Protein AF-A0A485CJL1-F1 (afdb_monomer_lite)

InterPro domains:
  IPR003706 CstA, N-terminal domain [PF02554] (19-84)
  IPR051605 Peptide Transporter Carbon Starvation [PTHR30252] (19-84)

pLDDT: mean 74.18, std 15.53, range [42.84, 94.88]

Organism: Kluyvera cryocrescens (NCBI:txid580)

Structure (mmCIF, N/CA/C/O backbone):
data_AF-A0A485CJL1-F1
#
_entry.id   AF-A0A485CJL1-F1
#
loop_
_atom_site.group_PDB
_atom_site.id
_atom_site.type_symbol
_atom_site.label_atom_id
_atom_site.label_alt_id
_atom_site.label_comp_id
_atom_site.label_asym_id
_atom_site.label_entity_id
_atom_site.label_seq_id
_atom_site.pdbx_PDB_ins_code
_atom_site.Cartn_x
_atom_site.Cartn_y
_atom_site.Cartn_z
_atom_site.occupancy
_atom_site.B_iso_or_equiv
_atom_site.auth_seq_id
_atom_site.auth_comp_id
_atom_site.auth_asym_id
_atom_site.auth_atom_id
_atom_site.pdbx_PDB_model_num
ATOM 1 N N . MET A 1 1 ? 17.786 -14.274 -48.257 1.00 53.59 1 MET A N 1
ATOM 2 C CA . MET A 1 1 ? 18.322 -14.705 -46.940 1.00 53.59 1 MET A CA 1
ATOM 3 C C . MET A 1 1 ? 18.618 -13.545 -45.970 1.00 53.59 1 MET A C 1
ATOM 5 O O . MET A 1 1 ? 18.553 -13.765 -44.768 1.00 53.59 1 MET A O 1
ATOM 9 N N . VAL A 1 2 ? 18.891 -12.316 -46.443 1.00 57.66 2 VAL A N 1
ATOM 10 C CA . VAL A 1 2 ? 19.209 -11.147 -45.584 1.00 57.66 2 VAL A CA 1
ATOM 11 C C . VAL A 1 2 ? 17.966 -10.502 -44.936 1.00 57.66 2 VAL A C 1
ATOM 13 O O . VAL A 1 2 ? 17.993 -10.182 -43.752 1.00 57.66 2 VAL A O 1
ATOM 16 N N . ILE A 1 3 ? 16.838 -10.403 -45.654 1.00 60.56 3 ILE A N 1
ATOM 17 C CA . ILE A 1 3 ? 15.602 -9.755 -45.154 1.00 60.56 3 ILE A CA 1
ATOM 18 C C . ILE A 1 3 ? 14.967 -10.533 -43.980 1.00 60.56 3 ILE A C 1
ATOM 20 O O . ILE A 1 3 ? 14.484 -9.940 -43.018 1.00 60.56 3 ILE A O 1
ATOM 24 N N . SER A 1 4 ? 15.047 -11.868 -43.988 1.00 56.88 4 SER A N 1
ATOM 25 C CA . SER A 1 4 ? 14.502 -12.717 -42.916 1.00 56.88 4 SER A CA 1
ATOM 26 C C . SER A 1 4 ? 15.244 -12.576 -41.577 1.00 56.88 4 SER A C 1
ATOM 28 O O . SER A 1 4 ? 14.647 -12.824 -40.531 1.00 56.88 4 SER A O 1
ATOM 30 N N . ARG A 1 5 ? 16.520 -12.147 -41.573 1.00 56.56 5 ARG A N 1
ATOM 31 C CA . ARG A 1 5 ? 17.298 -11.943 -40.334 1.00 56.56 5 ARG A CA 1
ATOM 32 C C . ARG A 1 5 ? 16.956 -10.626 -39.617 1.00 56.56 5 ARG A C 1
ATOM 34 O O . ARG A 1 5 ? 17.039 -10.587 -38.393 1.00 56.56 5 ARG A O 1
ATOM 41 N N . LEU A 1 6 ? 16.482 -9.595 -40.329 1.00 54.50 6 LEU A N 1
ATOM 42 C CA . LEU A 1 6 ? 16.051 -8.322 -39.720 1.00 54.50 6 LEU A CA 1
ATOM 43 C C . LEU A 1 6 ? 14.741 -8.450 -38.919 1.00 54.50 6 LEU A C 1
ATOM 45 O O . LEU A 1 6 ? 14.601 -7.862 -37.848 1.00 54.50 6 LEU A O 1
ATOM 49 N N . ILE A 1 7 ? 13.791 -9.261 -39.395 1.00 57.66 7 ILE A N 1
ATOM 50 C CA . ILE A 1 7 ? 12.501 -9.481 -38.711 1.00 57.66 7 ILE A CA 1
ATOM 51 C C . ILE A 1 7 ? 12.675 -10.337 -37.440 1.00 57.66 7 ILE A C 1
ATOM 53 O O . ILE A 1 7 ? 11.919 -10.177 -36.478 1.00 57.66 7 ILE A O 1
ATOM 57 N N . ALA A 1 8 ? 13.686 -11.213 -37.406 1.00 53.06 8 ALA A N 1
ATOM 58 C CA . ALA A 1 8 ? 13.983 -12.062 -36.253 1.00 53.06 8 ALA A CA 1
ATOM 59 C C . ALA A 1 8 ? 14.595 -11.271 -35.078 1.00 53.06 8 ALA A C 1
ATOM 61 O O . ALA A 1 8 ? 14.197 -11.477 -33.931 1.00 53.06 8 ALA A O 1
ATOM 62 N N . VAL A 1 9 ? 15.475 -10.299 -35.357 1.00 56.19 9 VAL A N 1
ATOM 63 C CA . VAL A 1 9 ? 16.089 -9.426 -34.332 1.00 56.19 9 VAL A CA 1
ATOM 64 C C . VAL A 1 9 ? 15.044 -8.550 -33.626 1.00 56.19 9 VAL A C 1
ATOM 66 O O . VAL A 1 9 ? 15.078 -8.423 -32.405 1.00 56.19 9 VAL A O 1
ATOM 69 N N . ASN A 1 10 ? 14.038 -8.043 -34.350 1.00 55.03 10 ASN A N 1
ATOM 70 C CA . ASN A 1 10 ? 12.972 -7.213 -33.769 1.00 55.03 10 ASN A CA 1
ATOM 71 C C . ASN A 1 10 ? 11.859 -8.020 -33.059 1.00 55.03 10 ASN A C 1
ATOM 73 O O . ASN A 1 10 ? 10.863 -7.467 -32.584 1.00 55.03 10 ASN A O 1
ATOM 77 N N . ARG A 1 11 ? 11.951 -9.357 -33.029 1.00 56.94 11 ARG A N 1
ATOM 78 C CA . ARG A 1 11 ? 11.035 -10.218 -32.258 1.00 56.94 11 ARG A CA 1
ATOM 79 C C . ARG A 1 11 ? 11.602 -10.548 -30.873 1.00 56.94 11 ARG A C 1
ATOM 81 O O . ARG A 1 11 ? 10.822 -10.715 -29.943 1.00 56.94 11 ARG A O 1
ATOM 88 N N . SER A 1 12 ? 12.930 -10.546 -30.722 1.00 52.41 12 SER A N 1
ATOM 89 C CA . SER A 1 12 ? 13.623 -10.895 -29.473 1.00 52.41 12 SER A CA 1
ATOM 90 C C . SER A 1 12 ? 13.699 -9.753 -28.446 1.00 52.41 12 SER A C 1
ATOM 92 O O . SER A 1 12 ? 13.854 -10.016 -27.258 1.00 52.41 12 SER A O 1
ATOM 94 N N . THR A 1 13 ? 13.565 -8.492 -28.864 1.00 59.34 13 THR A N 1
ATOM 95 C CA . THR A 1 13 ? 13.654 -7.307 -27.982 1.00 59.34 13 THR A CA 1
ATOM 96 C C . THR A 1 13 ? 12.340 -6.935 -27.283 1.00 59.34 13 THR A C 1
ATOM 98 O O . THR A 1 13 ? 12.327 -6.038 -26.444 1.00 59.34 13 THR A O 1
ATOM 101 N N . ARG A 1 14 ? 11.227 -7.623 -27.576 1.00 56.84 14 ARG A N 1
ATOM 102 C CA . ARG A 1 14 ? 9.889 -7.255 -27.064 1.00 56.84 14 ARG A CA 1
ATOM 103 C C . ARG A 1 14 ? 9.644 -7.655 -25.612 1.00 56.84 14 ARG A C 1
ATOM 105 O O . ARG A 1 14 ? 8.876 -6.992 -24.931 1.00 56.84 14 ARG A O 1
ATOM 112 N N . CYS A 1 15 ? 10.293 -8.710 -25.124 1.00 61.53 15 CYS A N 1
ATOM 113 C CA . CYS A 1 15 ? 10.094 -9.171 -23.747 1.00 61.53 15 CYS A CA 1
ATOM 114 C C . CYS A 1 15 ? 10.809 -8.264 -22.731 1.00 61.53 15 CYS A C 1
ATOM 116 O O . CYS A 1 15 ? 10.326 -8.078 -21.616 1.00 61.53 15 CYS A O 1
ATOM 118 N N . GLY A 1 16 ? 1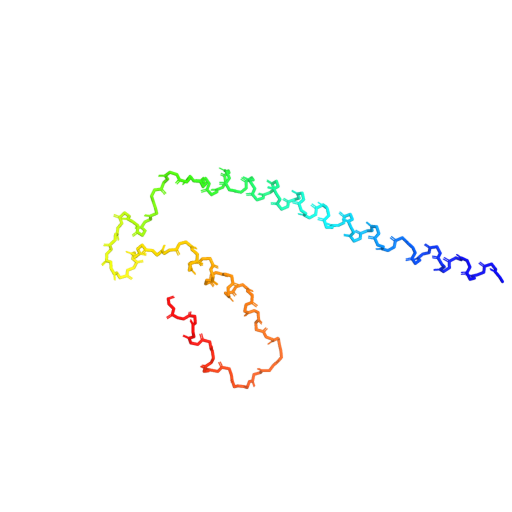1.943 -7.668 -23.124 1.00 72.00 16 GLY A N 1
ATOM 119 C CA . GLY A 1 16 ? 12.756 -6.827 -22.242 1.00 72.00 16 GLY A CA 1
ATOM 120 C C . GLY A 1 16 ? 12.061 -5.529 -21.827 1.00 72.00 16 GLY A C 1
ATOM 121 O O . GLY A 1 16 ? 12.170 -5.124 -20.673 1.00 72.00 16 GLY A O 1
ATOM 122 N N . SER A 1 17 ? 11.292 -4.907 -22.727 1.00 74.19 17 SER A N 1
ATOM 123 C CA . SER A 1 17 ? 10.554 -3.675 -22.421 1.00 74.19 17 SER A CA 1
ATOM 124 C C . SER A 1 17 ? 9.391 -3.911 -21.457 1.00 74.19 17 SER A C 1
ATOM 126 O O . SER A 1 17 ? 9.168 -3.091 -20.570 1.00 74.19 17 SER A O 1
ATOM 128 N N . SER A 1 18 ? 8.687 -5.042 -21.564 1.00 82.31 18 SER A N 1
ATOM 129 C CA . SER A 1 18 ? 7.621 -5.404 -20.620 1.00 82.31 18 SER A CA 1
ATOM 130 C C . SER A 1 18 ? 8.167 -5.658 -19.217 1.00 82.31 18 SER A C 1
ATOM 132 O O . SER A 1 18 ? 7.604 -5.159 -18.245 1.00 82.31 18 SER A O 1
ATOM 134 N N . VAL A 1 19 ? 9.288 -6.377 -19.102 1.00 88.25 19 VAL A N 1
ATOM 135 C CA . VAL A 1 19 ? 9.941 -6.615 -17.805 1.00 88.25 19 VAL A CA 1
ATOM 136 C C . VAL A 1 19 ? 10.437 -5.299 -17.208 1.00 88.25 19 VAL A C 1
ATOM 138 O O . VAL A 1 19 ? 10.163 -5.021 -16.045 1.00 88.25 19 VAL A O 1
ATOM 141 N N . ALA A 1 20 ? 11.081 -4.443 -18.007 1.00 88.25 20 ALA A N 1
ATOM 142 C CA . ALA A 1 20 ? 11.510 -3.121 -17.555 1.00 88.25 20 ALA A CA 1
ATOM 143 C C . ALA A 1 20 ? 10.329 -2.255 -17.080 1.00 88.25 20 ALA A C 1
ATOM 145 O O . ALA A 1 20 ? 10.420 -1.629 -16.025 1.00 88.25 20 ALA A O 1
ATOM 146 N N . ALA A 1 21 ? 9.204 -2.260 -17.801 1.00 90.25 21 ALA A N 1
ATOM 147 C CA . ALA A 1 21 ? 8.007 -1.516 -17.417 1.00 90.25 21 ALA A CA 1
ATOM 148 C C . ALA A 1 21 ? 7.412 -2.014 -16.090 1.00 90.25 21 ALA A C 1
ATOM 150 O O . ALA A 1 21 ? 7.081 -1.200 -15.229 1.00 90.25 21 ALA A O 1
ATOM 151 N N . VAL A 1 22 ? 7.327 -3.334 -15.889 1.00 93.88 22 VAL A N 1
ATOM 152 C CA . VAL A 1 22 ? 6.858 -3.914 -14.619 1.00 93.88 22 VAL A CA 1
ATOM 153 C C . VAL A 1 22 ? 7.807 -3.551 -13.479 1.00 93.88 22 VAL A C 1
ATOM 155 O O . VAL A 1 22 ? 7.348 -3.127 -12.421 1.00 93.88 22 VAL A O 1
ATOM 158 N N . CYS A 1 23 ? 9.121 -3.636 -13.693 1.00 93.12 23 CYS A N 1
ATOM 159 C CA . CYS A 1 23 ? 10.110 -3.245 -12.691 1.00 93.12 23 CYS A CA 1
ATOM 160 C C . CYS A 1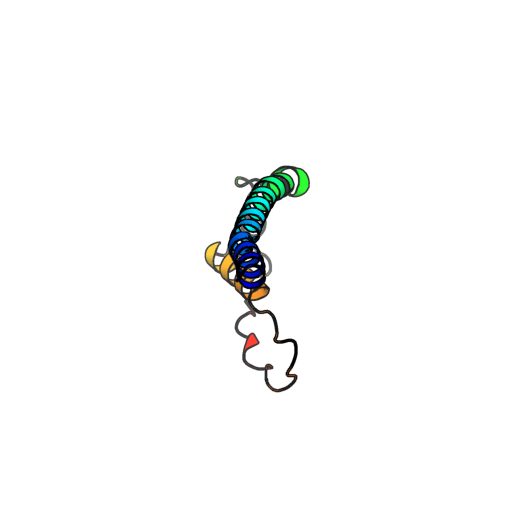 23 ? 9.959 -1.773 -12.283 1.00 93.12 23 CYS A C 1
ATOM 162 O O . CYS A 1 23 ? 9.886 -1.471 -11.091 1.00 93.12 23 CYS A O 1
ATOM 164 N N . VAL A 1 24 ? 9.853 -0.859 -13.252 1.00 93.69 24 VAL A N 1
ATOM 165 C CA . VAL A 1 24 ? 9.659 0.574 -12.979 1.00 93.69 24 VAL A CA 1
ATOM 166 C C . VAL A 1 24 ? 8.324 0.823 -12.275 1.00 93.69 24 VAL A C 1
ATOM 168 O O . VAL A 1 24 ? 8.283 1.589 -11.314 1.00 93.69 24 VAL A O 1
ATOM 171 N N . TYR A 1 25 ? 7.249 0.145 -12.686 1.00 93.06 25 TYR A N 1
ATOM 172 C CA . TYR A 1 25 ? 5.942 0.262 -12.041 1.00 93.06 25 TYR A CA 1
ATOM 173 C C . TYR A 1 25 ? 5.975 -0.198 -10.579 1.00 93.06 25 TYR A C 1
ATOM 175 O O . TYR A 1 25 ? 5.461 0.500 -9.710 1.00 93.06 25 TYR A O 1
ATOM 183 N N . LEU A 1 26 ? 6.622 -1.327 -10.279 1.00 94.38 26 LEU A N 1
ATOM 184 C CA . LEU A 1 26 ? 6.753 -1.839 -8.911 1.00 94.38 26 LEU A CA 1
ATOM 185 C C . LEU A 1 26 ? 7.556 -0.888 -8.017 1.00 94.38 26 LEU A C 1
ATOM 187 O O . LEU A 1 26 ? 7.164 -0.627 -6.877 1.00 94.38 26 LEU A O 1
ATOM 191 N N . ILE A 1 27 ? 8.653 -0.342 -8.546 1.00 94.88 27 ILE A N 1
ATOM 192 C CA . ILE A 1 27 ? 9.472 0.665 -7.863 1.00 94.88 27 ILE A CA 1
ATOM 193 C C . ILE A 1 27 ? 8.622 1.907 -7.576 1.00 94.88 27 ILE A C 1
ATOM 195 O O . ILE A 1 27 ? 8.507 2.322 -6.421 1.00 94.88 27 ILE A O 1
ATOM 199 N N . ALA A 1 28 ? 7.966 2.462 -8.597 1.00 93.81 28 ALA A N 1
ATOM 200 C CA . ALA A 1 28 ? 7.117 3.639 -8.451 1.00 93.81 28 ALA A CA 1
ATOM 201 C C . ALA A 1 28 ? 5.991 3.395 -7.436 1.00 93.81 28 ALA A C 1
ATOM 203 O O . ALA A 1 28 ? 5.824 4.188 -6.513 1.00 93.81 28 ALA A O 1
ATOM 204 N N . TYR A 1 29 ? 5.287 2.265 -7.534 1.00 93.00 29 TYR A N 1
ATOM 205 C CA . TYR A 1 29 ? 4.223 1.877 -6.607 1.00 93.00 29 TYR A CA 1
ATOM 206 C C . TYR A 1 29 ? 4.719 1.825 -5.156 1.00 93.00 29 TYR A C 1
ATOM 208 O O . TYR A 1 29 ? 4.062 2.344 -4.251 1.00 93.00 29 TYR A O 1
ATOM 216 N N . ARG A 1 30 ? 5.911 1.261 -4.918 1.00 92.75 30 ARG A N 1
ATOM 217 C CA . ARG A 1 30 ? 6.487 1.159 -3.573 1.00 92.75 30 ARG A CA 1
ATOM 218 C C . ARG A 1 30 ? 6.865 2.522 -2.999 1.00 92.75 30 ARG A C 1
ATOM 220 O O . ARG A 1 30 ? 6.472 2.825 -1.873 1.00 92.75 30 ARG A O 1
ATOM 227 N N . PHE A 1 31 ? 7.631 3.324 -3.735 1.00 94.00 31 PHE A N 1
ATOM 228 C CA . PHE A 1 31 ? 8.140 4.600 -3.224 1.00 94.00 31 PHE A CA 1
ATOM 229 C C . PHE A 1 31 ? 7.047 5.665 -3.149 1.00 94.00 31 PHE A C 1
ATOM 231 O O . PHE A 1 31 ? 6.923 6.344 -2.130 1.00 94.00 31 PHE A O 1
ATOM 238 N N . TYR A 1 32 ? 6.208 5.762 -4.179 1.00 92.31 32 TYR A N 1
ATOM 239 C CA . TYR A 1 32 ? 5.110 6.721 -4.213 1.00 92.31 32 TYR A CA 1
ATOM 240 C C . TYR A 1 32 ? 4.012 6.363 -3.204 1.00 92.31 32 TYR A C 1
ATOM 242 O O . TYR A 1 32 ? 3.540 7.233 -2.474 1.00 92.31 32 TYR A O 1
ATOM 250 N N . GLY A 1 33 ? 3.677 5.074 -3.067 1.00 89.62 33 GLY A N 1
ATOM 251 C CA . GLY A 1 33 ? 2.732 4.610 -2.051 1.00 89.62 33 GLY A CA 1
ATOM 252 C C . GLY A 1 33 ? 3.204 4.920 -0.627 1.00 89.62 33 GLY A C 1
ATOM 253 O O . GLY A 1 33 ? 2.431 5.418 0.189 1.00 89.62 33 GLY A O 1
ATOM 254 N N . LEU A 1 34 ? 4.493 4.706 -0.334 1.00 89.12 34 LEU A N 1
ATOM 255 C CA . LEU A 1 34 ? 5.078 5.074 0.960 1.00 89.12 34 LEU A CA 1
ATOM 256 C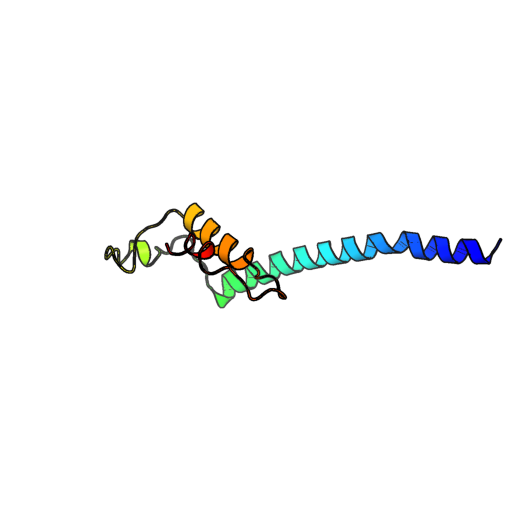 C . LEU A 1 34 ? 5.111 6.589 1.184 1.00 89.12 34 LEU A C 1
ATOM 258 O O . LEU A 1 34 ? 4.885 7.035 2.309 1.00 89.12 34 LEU A O 1
ATOM 262 N N . TYR A 1 35 ? 5.380 7.374 0.139 1.00 91.56 35 TYR A N 1
ATOM 263 C CA . TYR A 1 35 ? 5.357 8.831 0.221 1.00 91.56 35 TYR A CA 1
ATOM 264 C C . TYR A 1 35 ? 3.961 9.343 0.588 1.00 91.56 35 TYR A C 1
ATOM 266 O O . TYR A 1 35 ? 3.843 10.131 1.525 1.00 91.56 35 TYR A O 1
ATOM 274 N N . ILE A 1 36 ? 2.912 8.854 -0.080 1.00 89.44 36 ILE A N 1
ATOM 275 C CA . ILE A 1 36 ? 1.525 9.231 0.227 1.00 89.44 36 ILE A CA 1
ATOM 276 C C . ILE A 1 36 ? 1.143 8.777 1.638 1.00 89.44 36 ILE A C 1
ATOM 278 O O . ILE A 1 36 ? 0.602 9.572 2.407 1.00 89.44 36 ILE A O 1
ATOM 282 N N . ALA A 1 37 ? 1.455 7.530 2.002 1.00 88.69 37 ALA A N 1
ATOM 283 C CA . ALA A 1 37 ? 1.113 6.986 3.314 1.00 88.69 37 ALA A CA 1
ATOM 284 C C . ALA A 1 37 ? 1.736 7.791 4.465 1.00 88.69 37 ALA A C 1
ATOM 286 O O . ALA A 1 37 ? 1.082 8.000 5.484 1.00 88.69 37 ALA A O 1
ATOM 287 N N . LYS A 1 38 ? 2.980 8.260 4.304 1.00 86.94 38 LYS A N 1
ATOM 288 C CA . LYS A 1 38 ? 3.697 9.006 5.348 1.00 86.94 38 LYS A CA 1
ATOM 289 C C . LYS A 1 38 ? 3.409 10.504 5.338 1.00 86.94 38 LYS A C 1
ATOM 291 O O . LYS A 1 38 ? 3.202 11.072 6.400 1.00 86.94 38 LYS A O 1
ATOM 296 N N . ASN A 1 39 ? 3.413 11.141 4.167 1.00 87.38 39 ASN A N 1
ATOM 297 C CA . ASN A 1 39 ? 3.377 12.604 4.077 1.00 87.38 39 ASN A CA 1
ATOM 298 C C . ASN A 1 39 ? 1.961 13.166 3.939 1.00 87.38 39 ASN A C 1
ATOM 300 O O . ASN A 1 39 ? 1.690 14.236 4.470 1.00 87.38 39 ASN A O 1
ATOM 304 N N . VAL A 1 40 ? 1.065 12.459 3.240 1.00 88.69 40 VAL A N 1
ATOM 305 C CA . VAL A 1 40 ? -0.297 12.949 2.965 1.00 88.69 40 VAL A CA 1
ATOM 306 C C . VAL A 1 40 ? -1.293 12.360 3.954 1.00 88.69 40 VAL A C 1
ATOM 308 O O . VAL A 1 40 ? -1.993 13.092 4.642 1.00 88.69 40 VAL A O 1
ATOM 311 N N . LEU A 1 41 ? -1.350 11.029 4.037 1.00 84.12 41 LEU A N 1
ATOM 312 C CA . LEU A 1 41 ? -2.329 10.326 4.870 1.00 84.12 41 LEU A CA 1
ATOM 313 C C . LEU A 1 41 ? -1.887 10.186 6.330 1.00 84.12 41 LEU A C 1
ATOM 315 O 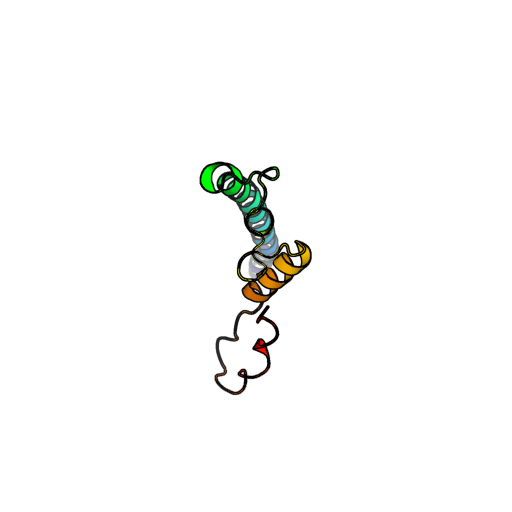O . LEU A 1 41 ? -2.737 9.941 7.181 1.00 84.12 41 LEU A O 1
ATOM 319 N N . GLN A 1 42 ? -0.582 10.317 6.605 1.00 85.94 42 GLN A N 1
ATOM 320 C CA . GLN A 1 42 ? 0.020 10.153 7.936 1.00 85.94 42 GLN A CA 1
ATOM 321 C C . GLN A 1 42 ? -0.521 8.905 8.654 1.00 85.94 42 GLN A C 1
ATOM 323 O O . GLN A 1 42 ? -1.054 8.971 9.762 1.00 85.94 42 GLN A O 1
ATOM 328 N N . VAL A 1 43 ? -0.445 7.758 7.972 1.00 81.75 43 VAL A N 1
ATOM 329 C CA . VAL A 1 43 ? -1.028 6.500 8.449 1.00 81.75 43 VAL A CA 1
ATOM 330 C C . VAL A 1 43 ? -0.275 6.031 9.692 1.00 81.75 43 VAL A C 1
ATOM 332 O O . VAL A 1 43 ? 0.850 5.540 9.602 1.00 81.75 43 VAL A O 1
ATOM 335 N N . ASP A 1 44 ? -0.917 6.173 10.847 1.00 83.56 44 ASP A N 1
ATOM 336 C CA . ASP A 1 44 ? -0.410 5.737 12.143 1.00 83.56 44 ASP A CA 1
ATOM 337 C C . ASP A 1 44 ? -1.116 4.439 12.577 1.00 83.56 44 ASP A C 1
ATOM 339 O O . ASP A 1 44 ? -2.323 4.460 12.835 1.00 83.56 44 ASP A O 1
ATOM 343 N N . PRO A 1 45 ? -0.400 3.300 12.672 1.00 78.81 45 PRO A N 1
ATOM 344 C CA . PRO A 1 45 ? -0.989 2.031 13.094 1.00 78.81 45 PRO A CA 1
ATOM 345 C C . PRO A 1 45 ? -1.386 2.005 14.578 1.00 78.81 45 PRO A C 1
ATOM 347 O O . PRO A 1 45 ? -2.115 1.100 14.984 1.00 78.81 45 PRO A O 1
ATOM 350 N N . THR A 1 46 ? -0.917 2.959 15.388 1.00 83.00 46 THR A N 1
ATOM 351 C CA . THR A 1 46 ? -1.272 3.079 16.812 1.00 83.00 46 THR A CA 1
ATOM 352 C C . THR A 1 46 ? -2.553 3.885 17.029 1.00 83.00 46 THR A C 1
ATOM 354 O O . THR A 1 46 ? -3.176 3.798 18.091 1.00 83.00 46 THR A O 1
ATOM 357 N N . ARG A 1 47 ? -3.003 4.628 16.011 1.00 82.06 47 ARG A N 1
ATOM 358 C CA . ARG A 1 47 ? -4.229 5.416 16.080 1.00 82.06 47 ARG A CA 1
ATOM 359 C C . ARG A 1 47 ? -5.448 4.501 16.006 1.00 82.06 47 ARG A C 1
ATOM 361 O O . ARG A 1 47 ? -5.696 3.843 14.997 1.00 82.06 47 ARG A O 1
ATOM 368 N N . MET A 1 48 ? -6.254 4.507 17.068 1.00 80.62 48 MET A N 1
ATOM 369 C CA . MET A 1 48 ? -7.533 3.796 17.075 1.00 80.62 48 MET A CA 1
ATOM 370 C C . MET A 1 48 ? -8.458 4.332 15.979 1.00 80.62 48 MET A C 1
ATOM 372 O O . MET A 1 48 ? -8.631 5.545 15.823 1.00 80.62 48 MET A O 1
ATOM 376 N N . THR A 1 49 ? -9.073 3.418 15.229 1.00 82.44 49 THR A N 1
ATOM 377 C CA . THR A 1 49 ? -10.057 3.766 14.204 1.00 82.44 49 THR A CA 1
ATOM 378 C C . THR A 1 49 ? -11.336 4.300 14.859 1.00 82.44 49 THR A C 1
ATOM 380 O O . THR A 1 49 ? -11.679 3.908 15.979 1.00 82.44 49 THR A O 1
ATOM 383 N N . PRO A 1 50 ? -12.081 5.190 14.182 1.00 78.56 50 PRO A N 1
ATOM 384 C CA . PRO A 1 50 ? -13.319 5.738 14.731 1.00 78.56 50 PRO A CA 1
ATOM 385 C C . PRO A 1 50 ? -14.373 4.654 15.007 1.00 78.56 50 PRO A C 1
ATOM 387 O O . PRO A 1 50 ? -15.121 4.798 15.963 1.00 78.56 50 PRO A O 1
ATOM 390 N N . ALA A 1 51 ? -14.335 3.532 14.274 1.00 78.88 51 ALA A N 1
ATOM 391 C CA . ALA A 1 51 ? -15.150 2.341 14.531 1.00 78.88 51 ALA A CA 1
ATOM 392 C C . ALA A 1 51 ? -14.950 1.741 15.937 1.00 78.88 51 ALA A C 1
ATOM 394 O O . ALA A 1 51 ? -15.861 1.133 16.481 1.00 78.88 51 ALA A O 1
ATOM 395 N N . VAL A 1 52 ? -13.764 1.908 16.532 1.00 79.44 52 VAL A N 1
ATOM 396 C CA . VAL A 1 52 ? -13.481 1.460 17.905 1.00 79.44 52 VAL A CA 1
ATOM 397 C C . VAL A 1 52 ? -13.767 2.574 18.914 1.00 79.44 52 VAL A C 1
ATOM 399 O O . VAL A 1 52 ? -14.274 2.306 19.999 1.00 79.44 52 VAL A O 1
ATOM 402 N N . ARG A 1 53 ? -13.455 3.831 18.572 1.00 80.94 53 ARG A N 1
ATOM 403 C CA . ARG A 1 53 ? -13.590 4.974 19.492 1.00 80.94 53 ARG A CA 1
ATOM 404 C C . ARG A 1 53 ? -15.040 5.425 19.708 1.00 80.94 53 ARG A C 1
ATOM 406 O O . ARG A 1 53 ? -15.363 5.860 20.806 1.00 80.94 53 ARG A O 1
ATOM 413 N N . HIS A 1 54 ? -15.882 5.364 18.682 1.00 78.19 54 HIS A N 1
ATOM 414 C CA . HIS A 1 54 ? -17.268 5.835 18.730 1.00 78.19 54 HIS A CA 1
ATOM 415 C C . HIS A 1 54 ? -18.224 4.692 18.381 1.00 78.19 54 HIS A C 1
ATOM 417 O O . HIS A 1 54 ? -19.069 4.867 17.522 1.00 78.19 54 HIS A O 1
ATOM 423 N N . ASN A 1 55 ? -18.040 3.519 19.002 1.00 78.50 55 ASN A N 1
ATOM 424 C CA . ASN A 1 55 ? -18.785 2.292 18.706 1.00 78.50 55 ASN A CA 1
ATOM 425 C C . ASN A 1 55 ? -20.285 2.420 19.044 1.00 78.50 55 ASN A C 1
ATOM 427 O O . ASN A 1 55 ? -20.716 2.029 20.130 1.00 78.50 55 ASN A O 1
ATOM 431 N N . ASP A 1 56 ? -21.056 3.011 18.136 1.00 79.25 56 ASP A N 1
ATOM 432 C CA . ASP A 1 56 ? -22.472 3.354 18.304 1.00 79.25 56 ASP A CA 1
ATOM 433 C C . ASP A 1 56 ? -23.432 2.244 17.847 1.00 79.25 56 ASP A C 1
ATOM 435 O O . ASP A 1 56 ? -24.637 2.335 18.080 1.00 79.25 56 ASP A O 1
ATOM 439 N N . GLY A 1 57 ? -22.913 1.174 17.235 1.00 75.06 57 GLY A N 1
ATOM 440 C CA . GLY A 1 57 ? -23.713 0.039 16.769 1.00 75.06 57 GLY A CA 1
ATOM 441 C C . GLY A 1 57 ? -24.492 0.290 15.472 1.00 75.06 57 GLY A C 1
ATOM 442 O O . GLY A 1 57 ? -25.196 -0.617 15.027 1.00 75.06 57 GLY A O 1
ATOM 443 N N . LEU A 1 58 ? -24.370 1.478 14.869 1.00 76.81 58 LEU A N 1
ATOM 444 C CA . LEU A 1 58 ? -25.062 1.883 13.639 1.00 76.81 58 LEU A CA 1
ATOM 445 C C . LEU A 1 58 ? -24.063 2.299 12.554 1.00 76.81 58 LEU A C 1
ATOM 447 O O . LEU A 1 58 ? -23.951 1.604 11.546 1.00 76.81 58 LEU A O 1
ATOM 451 N N . ASP A 1 59 ? -23.315 3.384 12.778 1.00 77.31 59 ASP A N 1
ATOM 452 C CA . ASP A 1 59 ? -22.385 3.966 11.797 1.00 77.31 59 ASP A CA 1
ATOM 453 C C . ASP A 1 59 ? -20.928 3.539 12.049 1.00 77.31 59 ASP A C 1
ATOM 455 O O . ASP A 1 59 ? -20.096 3.501 11.137 1.00 77.31 59 ASP A O 1
ATOM 459 N N . TYR A 1 60 ? -20.604 3.174 13.288 1.00 76.06 60 TYR A N 1
ATOM 460 C CA . TYR A 1 60 ? -19.262 2.824 13.730 1.00 76.06 60 TYR A CA 1
ATOM 461 C C . TYR A 1 60 ? -19.302 1.481 14.451 1.00 76.06 60 TYR A C 1
ATOM 463 O O . TYR A 1 60 ? -19.513 1.411 15.656 1.00 76.06 60 TYR A O 1
ATOM 471 N N . VAL A 1 61 ? -19.068 0.400 13.703 1.00 79.81 61 VAL A N 1
ATOM 472 C CA . VAL A 1 61 ? -19.011 -0.962 14.251 1.00 79.81 61 VAL A CA 1
ATOM 473 C C . VAL A 1 61 ? -17.636 -1.578 13.980 1.00 79.81 61 VAL A C 1
ATOM 475 O O . VAL A 1 61 ? -17.197 -1.625 12.822 1.00 79.81 61 VAL A O 1
ATOM 478 N N . PRO A 1 62 ? -16.916 -2.063 15.010 1.00 81.56 62 PRO A N 1
ATOM 479 C CA . PRO A 1 62 ? -15.611 -2.679 14.828 1.00 81.56 62 PRO A CA 1
ATOM 480 C C . PRO A 1 62 ? -15.750 -3.959 13.998 1.00 81.56 62 PRO A C 1
ATOM 482 O O . PRO A 1 62 ? -16.312 -4.958 14.438 1.00 81.56 62 PRO A O 1
ATOM 485 N N . THR A 1 63 ? -15.213 -3.916 12.780 1.00 82.31 63 THR A N 1
ATOM 486 C CA . THR A 1 63 ? -15.261 -5.013 11.807 1.00 82.31 63 THR A CA 1
ATOM 487 C C . THR A 1 63 ? -13.863 -5.585 11.583 1.00 82.31 63 THR A C 1
ATOM 489 O O . THR A 1 63 ? -12.865 -4.860 11.628 1.00 82.31 63 THR A O 1
ATOM 492 N N . ASP A 1 64 ? -13.772 -6.892 11.324 1.00 84.69 64 ASP A N 1
ATOM 493 C CA . ASP A 1 64 ? -12.496 -7.538 11.019 1.00 84.69 64 ASP A CA 1
ATOM 494 C C . ASP A 1 64 ? -11.864 -6.964 9.736 1.00 84.69 64 ASP A C 1
ATOM 496 O O . ASP A 1 64 ? -12.512 -6.782 8.699 1.00 84.69 64 ASP A O 1
ATOM 500 N N . LYS A 1 65 ? -10.553 -6.710 9.798 1.00 83.88 65 LYS A N 1
ATOM 501 C CA . LYS A 1 65 ? -9.773 -6.094 8.714 1.00 83.88 65 LYS A CA 1
ATOM 502 C C . LYS A 1 65 ? -9.829 -6.893 7.405 1.00 83.88 65 LYS A C 1
ATOM 504 O O . LYS A 1 65 ? -9.762 -6.296 6.331 1.00 83.88 65 LYS A O 1
ATOM 509 N N . LYS A 1 66 ? -9.959 -8.224 7.470 1.00 86.31 66 LYS A N 1
ATOM 510 C CA . LYS A 1 66 ? -10.023 -9.100 6.287 1.00 86.31 66 LYS A CA 1
ATOM 511 C C . LYS A 1 66 ? -11.335 -8.920 5.530 1.00 86.31 66 LYS A C 1
ATOM 513 O O . LYS A 1 66 ? -11.327 -8.902 4.302 1.00 86.31 66 LYS A O 1
ATOM 518 N N . VAL A 1 67 ? -12.441 -8.750 6.255 1.00 85.94 67 VAL A N 1
ATOM 519 C CA . VAL A 1 67 ? -13.768 -8.522 5.664 1.00 85.94 67 VAL A CA 1
ATOM 520 C C . VAL A 1 67 ? -13.796 -7.169 4.957 1.00 85.94 67 VAL A C 1
ATOM 522 O O . VAL A 1 67 ? -14.190 -7.093 3.793 1.00 85.94 67 VAL A O 1
ATOM 525 N N . LEU A 1 68 ? -13.272 -6.127 5.612 1.00 85.94 68 LEU A N 1
ATOM 526 C CA . LEU A 1 68 ? -13.159 -4.791 5.024 1.00 85.94 68 LEU A CA 1
ATOM 527 C C . LEU A 1 68 ? -12.333 -4.807 3.729 1.00 85.94 68 LEU A C 1
ATOM 529 O O . LEU A 1 68 ? -12.757 -4.245 2.718 1.00 85.94 68 LEU A O 1
ATOM 533 N N . PHE A 1 69 ? -11.179 -5.483 3.739 1.00 85.75 69 PHE A N 1
ATOM 534 C CA . PHE A 1 69 ? -10.338 -5.631 2.550 1.00 85.75 69 PHE A CA 1
ATOM 535 C C . PHE A 1 69 ? -11.058 -6.379 1.424 1.00 85.75 69 PHE A C 1
ATOM 537 O O . PHE A 1 69 ? -11.011 -5.935 0.279 1.00 85.75 69 PHE A O 1
ATOM 544 N N . GLY A 1 70 ? -11.754 -7.476 1.739 1.00 86.75 70 GLY A N 1
ATOM 545 C CA . GLY A 1 70 ? -12.529 -8.238 0.761 1.00 86.75 70 GLY A CA 1
ATOM 546 C C . GLY A 1 70 ? -13.605 -7.391 0.083 1.00 86.75 70 GLY A C 1
ATOM 547 O O . GLY A 1 70 ? -13.747 -7.450 -1.136 1.00 86.75 70 GLY A O 1
ATOM 548 N N . HIS A 1 71 ? -14.298 -6.545 0.847 1.00 85.25 71 HIS A N 1
ATOM 549 C CA . HIS A 1 71 ? -15.312 -5.642 0.308 1.00 85.25 71 HIS A CA 1
ATOM 550 C C . HIS A 1 71 ? -14.712 -4.567 -0.614 1.00 85.25 71 HIS A C 1
ATOM 552 O O . HIS A 1 71 ? -15.191 -4.365 -1.729 1.00 85.25 71 HIS A O 1
ATOM 558 N N . HIS A 1 72 ? -13.604 -3.939 -0.204 1.00 85.25 72 HIS A N 1
ATOM 559 C CA . HIS A 1 72 ? -12.892 -2.967 -1.043 1.00 85.25 72 HIS A CA 1
ATOM 560 C C . HIS A 1 72 ? -12.340 -3.610 -2.319 1.00 85.25 72 HIS A C 1
ATOM 562 O O . HIS A 1 72 ? -12.455 -3.047 -3.406 1.00 85.25 72 HIS A O 1
ATOM 568 N N . PHE A 1 73 ? -11.767 -4.809 -2.202 1.00 86.44 73 PHE A N 1
ATOM 569 C CA . PHE A 1 73 ? -11.261 -5.553 -3.347 1.00 86.44 73 PHE A CA 1
ATOM 570 C C . PHE A 1 73 ? -12.389 -5.923 -4.311 1.00 86.44 73 PHE A C 1
ATOM 572 O O . PHE A 1 73 ? -12.244 -5.707 -5.510 1.00 86.44 73 PHE A O 1
ATOM 579 N N . ALA A 1 74 ? -13.525 -6.413 -3.807 1.00 84.12 74 ALA A N 1
ATOM 580 C CA . ALA A 1 74 ? -14.691 -6.734 -4.625 1.00 84.12 74 ALA A CA 1
ATOM 581 C C . ALA A 1 74 ? -15.246 -5.497 -5.350 1.00 84.12 74 ALA A C 1
ATOM 583 O O . ALA A 1 74 ? -15.601 -5.594 -6.524 1.00 84.12 74 ALA A O 1
ATOM 584 N N . ALA A 1 75 ? -15.257 -4.331 -4.696 1.00 83.06 75 ALA A N 1
ATOM 585 C CA . ALA A 1 75 ? -15.673 -3.073 -5.313 1.00 83.06 75 ALA A CA 1
ATOM 586 C C . ALA A 1 75 ? -14.744 -2.637 -6.464 1.00 83.06 75 ALA A C 1
ATOM 588 O O . ALA A 1 75 ? -15.223 -2.161 -7.491 1.00 83.06 75 ALA A O 1
ATOM 589 N N . ILE A 1 76 ? -13.428 -2.834 -6.327 1.00 82.12 76 ILE A N 1
ATOM 590 C CA . ILE A 1 76 ? -12.437 -2.491 -7.365 1.00 82.12 76 ILE A CA 1
ATOM 591 C C . ILE A 1 76 ? -12.428 -3.533 -8.495 1.00 82.12 76 ILE A C 1
ATOM 593 O O . ILE A 1 76 ? -12.371 -3.182 -9.673 1.00 82.12 76 ILE A O 1
ATOM 597 N N . ALA A 1 77 ? -12.488 -4.820 -8.146 1.00 80.38 77 ALA A N 1
ATOM 598 C CA . ALA A 1 77 ? -12.465 -5.936 -9.090 1.00 80.38 77 ALA A CA 1
ATOM 599 C C . ALA A 1 77 ? -13.783 -6.079 -9.865 1.00 80.38 77 ALA A C 1
ATOM 601 O O . ALA A 1 77 ? -13.793 -6.593 -10.983 1.00 80.38 77 ALA A O 1
ATOM 602 N N . GLY A 1 78 ? -14.890 -5.601 -9.291 1.00 70.88 78 GLY A N 1
ATOM 603 C CA . GLY A 1 78 ? -16.233 -5.597 -9.866 1.00 70.88 78 GLY A CA 1
ATOM 604 C C . GLY A 1 78 ? -16.429 -4.603 -11.014 1.00 70.88 78 GLY A C 1
ATOM 605 O O . GLY A 1 78 ? -17.482 -3.975 -11.106 1.00 70.88 78 GLY A O 1
ATOM 606 N N . GLY A 1 79 ? -15.439 -4.449 -11.898 1.00 68.75 79 GLY A N 1
ATOM 607 C CA . GLY A 1 79 ? -15.570 -3.662 -13.119 1.00 68.75 79 GLY A CA 1
ATOM 608 C C . GLY A 1 79 ? -16.746 -4.166 -13.959 1.00 68.75 79 GLY A C 1
ATOM 609 O O . GLY A 1 79 ? -16.745 -5.297 -14.444 1.00 68.75 79 GLY A O 1
ATOM 610 N N . ARG A 1 80 ? -17.780 -3.332 -14.122 1.00 61.94 80 ARG A N 1
ATOM 611 C CA . ARG A 1 80 ? -18.946 -3.653 -14.956 1.00 61.94 80 ARG A CA 1
ATOM 612 C C . ARG A 1 80 ? -18.497 -3.820 -16.417 1.00 61.94 80 ARG A C 1
ATOM 614 O O . ARG A 1 80 ? -17.813 -2.929 -16.922 1.00 61.94 80 ARG A O 1
ATOM 621 N N . PRO A 1 81 ? -18.918 -4.878 -17.137 1.00 60.75 81 PRO A N 1
ATOM 622 C CA . PRO A 1 81 ? -18.681 -4.974 -18.574 1.00 60.75 81 PRO A CA 1
ATOM 623 C C . PRO A 1 81 ? -19.245 -3.740 -19.292 1.00 60.75 81 PRO A C 1
ATOM 625 O O . PRO A 1 81 ? -20.399 -3.361 -19.075 1.00 60.75 81 PRO A O 1
ATOM 628 N N . ALA A 1 82 ? -18.437 -3.109 -20.147 1.00 61.34 82 ALA A N 1
ATOM 629 C CA . ALA A 1 82 ? -18.796 -1.868 -20.840 1.00 61.34 82 ALA A CA 1
ATOM 630 C C . ALA A 1 82 ? -19.915 -2.037 -21.895 1.00 61.34 82 ALA A C 1
ATOM 632 O O . ALA A 1 82 ? -20.442 -1.044 -22.387 1.00 61.34 82 ALA A O 1
ATOM 633 N N . GLY A 1 83 ? -2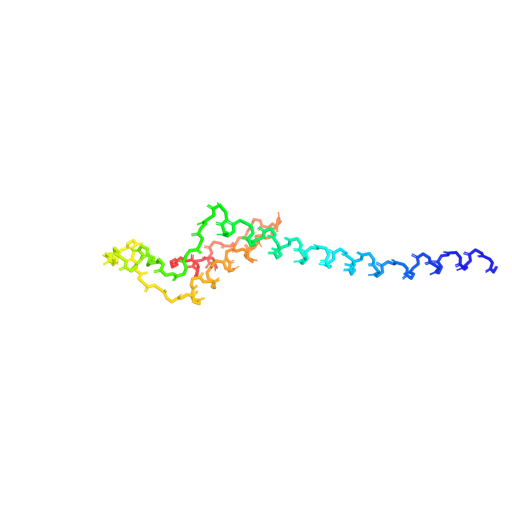0.332 -3.271 -22.204 1.00 59.97 83 GLY A N 1
ATOM 634 C CA . GLY A 1 83 ? -21.454 -3.570 -23.096 1.00 59.97 83 GLY A CA 1
ATOM 635 C C . GLY A 1 83 ? -22.388 -4.616 -22.490 1.00 59.97 83 GLY A C 1
ATOM 636 O O . GLY A 1 83 ? -21.949 -5.714 -22.163 1.00 59.97 83 GLY A O 1
ATOM 637 N N . GLY A 1 84 ? -23.672 -4.275 -22.338 1.00 52.47 84 GLY A N 1
ATOM 638 C CA . GLY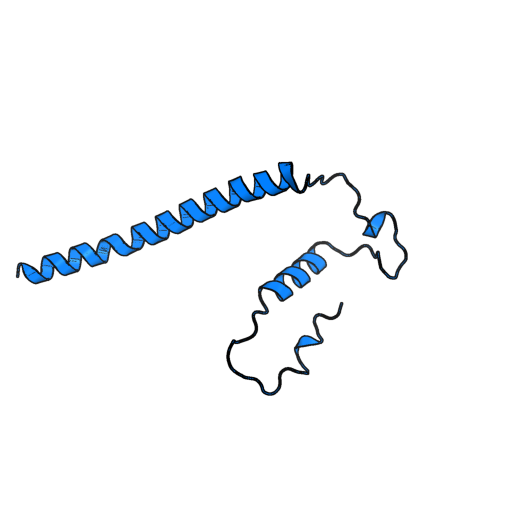 A 1 84 ? -24.723 -5.211 -21.919 1.00 52.47 84 GLY A CA 1
ATOM 639 C C . GLY A 1 84 ? -25.633 -4.676 -20.814 1.00 52.47 84 GLY A C 1
ATOM 640 O O . GLY A 1 84 ? -25.579 -5.118 -19.666 1.00 52.47 84 GLY A O 1
ATOM 641 N N . ALA A 1 85 ? -26.487 -3.711 -21.155 1.00 57.06 85 ALA A N 1
ATOM 642 C CA . ALA A 1 85 ? -27.641 -3.346 -20.344 1.00 57.06 85 ALA A CA 1
ATOM 643 C C . ALA A 1 85 ? -28.733 -4.414 -20.523 1.00 57.06 85 ALA A C 1
ATOM 645 O O . ALA A 1 85 ? -29.482 -4.388 -21.489 1.00 57.06 85 ALA A O 1
ATOM 646 N N . GLY A 1 86 ? -28.802 -5.373 -19.602 1.00 55.84 86 GLY A N 1
ATOM 647 C CA . GLY A 1 86 ? -29.894 -6.343 -19.561 1.00 55.84 86 GLY A CA 1
ATOM 648 C C . GLY A 1 86 ? -29.668 -7.403 -18.489 1.00 55.84 86 GLY A C 1
ATOM 649 O O . GLY A 1 86 ? -28.952 -8.364 -18.723 1.00 55.84 86 GLY A O 1
ATOM 650 N N . GLY A 1 87 ? -30.256 -7.224 -17.300 1.00 54.84 87 GLY A N 1
ATOM 651 C CA . GLY A 1 87 ? -30.420 -8.329 -16.339 1.00 54.84 87 GLY A CA 1
ATOM 652 C C . GLY A 1 87 ? -29.456 -8.424 -15.145 1.00 54.84 87 GLY A C 1
ATOM 653 O O . GLY A 1 87 ? -29.324 -9.498 -14.569 1.00 54.84 87 GLY A O 1
ATOM 654 N N . TRP A 1 88 ? -28.807 -7.339 -14.707 1.00 52.34 88 TRP A N 1
ATOM 655 C CA . TRP A 1 88 ? -27.882 -7.385 -13.551 1.00 52.34 88 TRP A CA 1
ATOM 656 C C . TRP A 1 88 ? -28.489 -6.977 -12.200 1.00 52.34 88 TRP A C 1
ATOM 658 O O . TRP A 1 88 ? -27.797 -7.003 -11.184 1.00 52.34 88 TRP A O 1
ATOM 668 N N . ARG A 1 89 ? -29.781 -6.631 -12.147 1.00 53.56 89 ARG A N 1
ATOM 669 C CA . ARG A 1 89 ? -30.428 -6.046 -10.955 1.00 53.56 89 ARG A CA 1
ATOM 670 C C . ARG A 1 89 ? -30.429 -6.930 -9.698 1.00 53.56 89 ARG A C 1
ATOM 672 O O . ARG A 1 89 ? -30.690 -6.409 -8.623 1.00 53.56 89 ARG A O 1
ATOM 679 N N . HIS A 1 90 ? -30.118 -8.222 -9.800 1.00 51.59 90 HIS A N 1
ATOM 680 C CA . HIS A 1 90 ? -30.348 -9.184 -8.710 1.00 51.59 90 HIS A CA 1
ATOM 681 C C . HIS A 1 90 ? -29.069 -9.816 -8.137 1.00 51.59 90 HIS A C 1
ATOM 683 O O . HIS A 1 90 ? -29.147 -10.505 -7.128 1.00 51.59 90 HIS A O 1
ATOM 689 N N . ARG A 1 91 ? -27.892 -9.604 -8.753 1.00 45.97 91 ARG A N 1
ATOM 690 C CA . ARG A 1 91 ? -26.644 -10.294 -8.350 1.00 45.97 91 ARG A CA 1
ATOM 691 C C . ARG A 1 91 ? -25.657 -9.426 -7.562 1.00 45.97 91 ARG A C 1
ATOM 693 O O . ARG A 1 91 ? -24.791 -9.958 -6.883 1.00 45.97 91 ARG A O 1
ATOM 700 N N . TRP A 1 92 ? -25.827 -8.105 -7.591 1.00 44.50 92 TRP A N 1
ATOM 701 C CA . TRP A 1 92 ? -24.970 -7.150 -6.872 1.00 44.50 92 TRP A CA 1
ATOM 702 C C . TRP A 1 92 ? -25.444 -6.834 -5.444 1.00 44.50 92 TRP A C 1
ATOM 704 O O . TRP A 1 92 ? -24.772 -6.106 -4.722 1.00 44.50 92 TRP A O 1
ATOM 714 N N . ALA A 1 93 ? -26.568 -7.407 -5.000 1.00 45.16 93 ALA A N 1
ATOM 715 C CA . ALA A 1 93 ? -27.079 -7.226 -3.638 1.00 45.16 93 ALA A CA 1
ATOM 716 C C . ALA A 1 93 ? -26.182 -7.853 -2.549 1.00 45.16 93 ALA A C 1
ATOM 718 O O . ALA A 1 93 ? -26.378 -7.580 -1.372 1.00 45.16 93 ALA A O 1
ATOM 719 N N . ILE A 1 94 ? -25.181 -8.656 -2.930 1.00 51.84 94 ILE A N 1
ATOM 720 C CA . ILE A 1 94 ? -24.253 -9.316 -1.998 1.00 51.84 94 ILE A CA 1
ATOM 721 C C . ILE A 1 94 ? -23.197 -8.333 -1.446 1.00 51.84 94 ILE A C 1
ATOM 723 O O . ILE A 1 94 ? -22.580 -8.605 -0.425 1.00 51.84 94 ILE A O 1
ATOM 727 N N . CYS A 1 95 ? -23.022 -7.155 -2.057 1.00 42.91 95 CYS A N 1
ATOM 728 C CA . CYS A 1 95 ? -22.143 -6.092 -1.544 1.00 42.91 95 CYS A CA 1
ATOM 729 C C . CYS A 1 95 ? -22.915 -4.957 -0.852 1.00 42.91 95 CYS A C 1
ATOM 731 O O . CYS A 1 95 ? -22.533 -3.798 -0.964 1.00 42.91 95 CYS A O 1
ATOM 733 N N . ARG A 1 96 ? -24.009 -5.268 -0.151 1.00 42.84 96 ARG A N 1
ATOM 734 C CA . ARG A 1 96 ? -24.667 -4.322 0.759 1.00 42.84 96 ARG A CA 1
ATOM 735 C C . ARG A 1 96 ? -24.502 -4.825 2.199 1.00 42.84 96 ARG A C 1
ATOM 737 O O . ARG A 1 96 ? -25.468 -5.244 2.825 1.00 42.84 96 ARG A O 1
ATOM 744 N N . VAL A 1 97 ? -23.248 -4.881 2.643 1.00 45.28 97 VAL A N 1
ATOM 745 C CA . VAL A 1 97 ? -22.874 -4.849 4.065 1.00 45.28 97 VAL A CA 1
ATOM 746 C C . VAL A 1 97 ? -22.400 -3.438 4.339 1.00 45.28 97 VAL A C 1
ATOM 748 O O . VAL A 1 97 ? -21.657 -2.929 3.469 1.00 45.28 97 VAL A O 1
#

Foldseek 3Di:
DVVVVVVVVVVVCVVVVVVVVVVVVVVCCVVVVVCCCCPPVVDDPPDDDVLVVVVPVPPRHDDDPVVVVVLVCCVVVVPDPPDDDDDPPPPPPVSPD

Radius of gyration: 23.53 Å; chains: 1; bounding box: 50×28×66 Å

Sequence (97 aa):
MVISRLIAVNRSTRCGSSVAAVCVYLIAYRFYGLYIAKNVLQVDPTRMTPAVRHNDGLDYVPTDKKVLFGHHFAAIAGGRPAGGAGGWRHRWAICRV

Secondary structure (DSSP, 8-state):
--HHHHHHHHHHTHHHHHHHHHHHHHHHHHHHHHHIIIIIS---TTSPPHHHHT--SSS-----HHHHHHHHHHHHH----SS--SS-TTTGGGG--